Protein AF-A0A528UZE1-F1 (afdb_monomer_lite)

Structure (mmCIF, N/CA/C/O backbone):
data_AF-A0A528UZE1-F1
#
_entry.id   AF-A0A528UZE1-F1
#
loop_
_atom_site.group_PDB
_atom_site.id
_atom_site.type_symbol
_atom_site.label_atom_id
_atom_site.label_alt_id
_atom_site.label_comp_id
_atom_site.label_asym_id
_atom_site.label_entity_i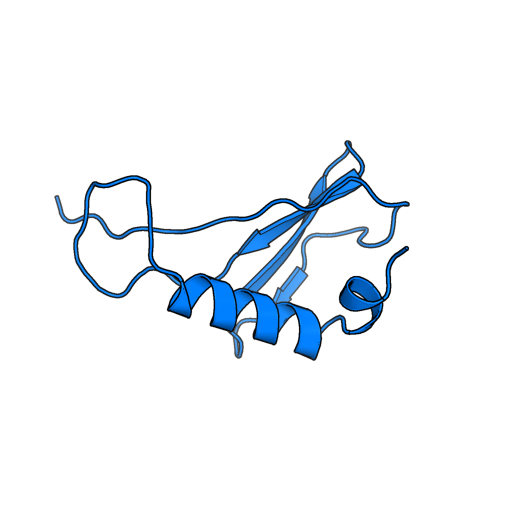d
_atom_site.label_seq_id
_atom_site.pdbx_PDB_ins_code
_atom_site.Cartn_x
_atom_site.Cartn_y
_atom_site.Cartn_z
_atom_site.occupancy
_atom_site.B_iso_or_equiv
_atom_site.auth_seq_id
_atom_site.auth_comp_id
_atom_site.auth_asym_id
_atom_site.auth_atom_id
_atom_site.pdbx_PDB_model_num
ATOM 1 N N . ILE A 1 1 ? 23.370 -0.002 -10.945 1.00 83.00 1 ILE A N 1
ATOM 2 C CA . ILE A 1 1 ? 22.321 -0.028 -9.898 1.00 83.00 1 ILE A CA 1
ATOM 3 C C . ILE A 1 1 ? 21.027 0.235 -10.625 1.00 83.00 1 ILE A C 1
ATOM 5 O O . ILE A 1 1 ? 20.974 1.281 -11.240 1.00 83.00 1 ILE A O 1
ATOM 9 N N . GLU A 1 2 ? 20.062 -0.675 -10.628 1.00 92.38 2 GLU A N 1
ATOM 10 C CA . GLU A 1 2 ? 18.720 -0.435 -11.180 1.00 92.38 2 GLU A CA 1
ATOM 11 C C . GLU A 1 2 ? 17.781 -0.071 -10.025 1.00 92.38 2 GLU A C 1
ATOM 13 O O . GLU A 1 2 ? 17.965 -0.551 -8.907 1.00 92.38 2 GLU A O 1
ATOM 18 N N . SER A 1 3 ? 16.840 0.837 -10.269 1.00 94.50 3 SER A N 1
ATOM 19 C CA . SER A 1 3 ? 15.882 1.321 -9.274 1.00 94.50 3 SER A CA 1
ATOM 20 C C . SER A 1 3 ? 14.500 1.317 -9.899 1.00 94.50 3 SER A C 1
ATOM 22 O O . SER A 1 3 ? 14.354 1.715 -11.053 1.00 94.50 3 SER A O 1
ATOM 24 N N . HIS A 1 4 ? 13.505 0.911 -9.121 1.00 94.88 4 HIS A N 1
ATOM 25 C CA . HIS A 1 4 ? 12.094 0.949 -9.483 1.00 94.88 4 HIS A CA 1
ATOM 26 C C . HIS A 1 4 ? 11.348 1.802 -8.463 1.00 94.88 4 HIS A C 1
ATOM 28 O O . HIS A 1 4 ? 11.742 1.859 -7.295 1.00 94.88 4 HIS A O 1
ATOM 34 N N . VAL A 1 5 ? 10.274 2.466 -8.889 1.00 96.81 5 VAL A N 1
ATOM 35 C CA . VAL A 1 5 ? 9.454 3.244 -7.956 1.00 96.81 5 VAL A CA 1
ATOM 36 C C . VAL A 1 5 ? 8.565 2.296 -7.163 1.00 96.81 5 VAL A C 1
ATOM 38 O O . VAL A 1 5 ? 7.881 1.462 -7.744 1.00 96.81 5 VAL A O 1
ATOM 41 N N . LEU A 1 6 ? 8.555 2.454 -5.842 1.00 96.31 6 LEU A N 1
ATOM 42 C CA . LEU A 1 6 ? 7.564 1.859 -4.951 1.00 96.31 6 LEU A CA 1
ATOM 43 C C . LEU A 1 6 ? 6.741 2.989 -4.336 1.00 96.31 6 LEU A C 1
ATOM 45 O O . LEU A 1 6 ? 7.308 3.957 -3.822 1.00 96.31 6 LEU A O 1
ATOM 49 N N . GLN A 1 7 ? 5.417 2.865 -4.387 1.00 97.12 7 GLN A N 1
ATOM 50 C CA . GLN A 1 7 ? 4.494 3.854 -3.839 1.00 97.12 7 GLN A CA 1
ATOM 51 C C . GLN A 1 7 ? 3.874 3.355 -2.528 1.00 97.12 7 GLN A C 1
ATOM 53 O O . GLN A 1 7 ? 3.602 2.167 -2.356 1.00 97.12 7 GLN A O 1
ATOM 58 N N . ALA A 1 8 ? 3.647 4.282 -1.601 1.00 96.56 8 ALA A N 1
ATOM 59 C CA . ALA A 1 8 ? 2.929 4.042 -0.357 1.00 96.56 8 ALA A CA 1
ATOM 60 C C . ALA A 1 8 ? 2.042 5.248 -0.045 1.00 96.56 8 ALA A C 1
ATOM 62 O O . ALA A 1 8 ? 2.385 6.390 -0.362 1.00 96.56 8 ALA A O 1
ATOM 63 N N . PHE A 1 9 ? 0.910 4.986 0.593 1.00 96.94 9 PHE A N 1
ATOM 64 C CA . PHE A 1 9 ? -0.146 5.956 0.832 1.00 96.94 9 PHE A CA 1
ATOM 65 C C . PHE A 1 9 ? -0.514 5.986 2.311 1.00 96.94 9 PHE A C 1
ATOM 67 O O . PHE A 1 9 ? -0.322 5.010 3.042 1.00 96.94 9 PHE A O 1
ATOM 74 N N . VAL A 1 10 ? -1.049 7.125 2.747 1.00 97.44 10 VAL A N 1
ATOM 75 C CA . VAL A 1 10 ? -1.559 7.308 4.104 1.00 97.44 10 VAL A CA 1
ATOM 76 C C . VAL A 1 10 ? -2.942 7.948 4.065 1.00 97.44 10 VAL A C 1
ATOM 78 O O . VAL A 1 10 ? -3.159 8.903 3.320 1.00 97.44 10 VAL A O 1
ATOM 81 N N . SER A 1 11 ? -3.882 7.421 4.848 1.00 95.62 11 SER A N 1
ATOM 82 C CA . SER A 1 11 ? -5.200 8.037 5.030 1.00 95.62 11 SER A CA 1
ATOM 83 C C . SER A 1 11 ? -5.185 9.093 6.136 1.00 95.62 11 SER A C 1
ATOM 85 O O . SER A 1 11 ? -4.281 9.142 6.974 1.00 95.62 11 SER A O 1
ATOM 87 N N . GLU A 1 12 ? -6.257 9.877 6.219 1.00 96.69 12 GLU A N 1
ATOM 88 C CA . GLU A 1 12 ? -6.585 10.598 7.449 1.00 96.69 12 GLU A CA 1
ATOM 89 C C . GLU A 1 12 ? -6.755 9.624 8.628 1.00 96.69 12 GLU A C 1
ATOM 91 O O . GLU A 1 12 ? -6.997 8.423 8.448 1.00 96.69 12 GLU A O 1
ATOM 96 N N . ALA A 1 13 ? -6.589 10.136 9.848 1.00 96.44 13 ALA A N 1
ATOM 97 C CA . ALA A 1 13 ? -6.671 9.326 11.053 1.00 96.44 13 ALA A CA 1
ATOM 98 C C . ALA A 1 13 ? -8.107 8.874 11.334 1.00 96.44 13 ALA A C 1
ATOM 100 O O . ALA A 1 13 ? -9.028 9.688 11.376 1.00 96.44 13 ALA A O 1
ATOM 101 N N . ILE A 1 14 ? -8.278 7.581 11.601 1.00 96.00 14 ILE A N 1
ATOM 102 C CA . ILE A 1 14 ? -9.565 6.989 11.971 1.00 96.00 14 ILE A CA 1
ATOM 103 C C . ILE A 1 14 ? -9.454 6.292 13.327 1.00 96.00 14 ILE A C 1
ATOM 105 O O . ILE A 1 14 ? -8.359 6.072 13.853 1.00 96.00 14 ILE A O 1
ATOM 109 N N . LYS A 1 15 ? -10.601 5.929 13.911 1.00 96.06 15 LYS A N 1
ATOM 110 C CA . LYS A 1 15 ? -10.621 5.114 15.134 1.00 96.06 15 LYS A CA 1
ATOM 111 C C . LYS A 1 15 ? -9.874 3.787 14.906 1.00 96.06 15 LYS A C 1
ATOM 113 O O . LYS A 1 15 ? -9.864 3.297 13.775 1.00 96.06 15 LYS A O 1
ATOM 118 N N . PRO A 1 16 ? -9.283 3.188 15.954 1.00 96.44 16 PRO A N 1
ATOM 119 C CA . PRO A 1 16 ? -8.619 1.895 15.836 1.00 96.44 16 PRO A CA 1
ATOM 120 C C . PRO A 1 16 ? -9.525 0.842 15.184 1.00 96.44 16 PRO A C 1
ATOM 122 O O . PRO A 1 16 ? -10.648 0.613 15.635 1.00 96.44 16 PRO A O 1
ATOM 125 N N . LEU A 1 17 ? -9.023 0.235 14.113 1.00 94.94 17 LEU A N 1
ATOM 126 C CA . LEU A 1 17 ? -9.716 -0.728 13.262 1.00 94.94 17 LEU A CA 1
ATOM 127 C C . LEU A 1 17 ? -8.814 -1.918 12.909 1.00 94.94 17 LEU A C 1
ATOM 129 O O . LEU A 1 17 ? -9.278 -3.054 12.936 1.00 94.94 17 LEU A O 1
ATOM 133 N N . ILE A 1 18 ? -7.542 -1.669 12.583 1.00 95.06 18 ILE A N 1
ATOM 134 C CA . ILE A 1 18 ? -6.601 -2.696 12.119 1.00 95.06 18 ILE A CA 1
ATOM 135 C C . ILE A 1 18 ? -5.555 -2.952 13.217 1.00 95.06 18 ILE A C 1
ATOM 137 O O . ILE A 1 18 ? -4.651 -2.136 13.387 1.00 95.06 18 ILE A O 1
ATOM 141 N N . PRO A 1 19 ? -5.650 -4.064 13.975 1.00 95.06 19 PRO A N 1
ATOM 142 C CA . PRO A 1 19 ? -4.765 -4.316 15.115 1.00 95.06 19 PRO A CA 1
ATOM 143 C C . PRO A 1 19 ? -3.383 -4.859 14.724 1.00 95.06 19 PRO A C 1
ATOM 145 O O . PRO A 1 19 ? -2.478 -4.850 15.549 1.00 95.06 19 PRO A O 1
ATOM 148 N N . ASN A 1 20 ? -3.223 -5.366 13.497 1.00 95.56 20 ASN A N 1
ATOM 149 C CA . ASN A 1 20 ? -1.997 -5.997 13.007 1.00 95.56 20 ASN A CA 1
ATOM 150 C C . ASN A 1 20 ? -1.719 -5.587 11.559 1.00 95.56 20 ASN A C 1
ATOM 152 O O . ASN A 1 20 ? -2.608 -5.116 10.857 1.00 95.56 20 ASN A O 1
ATOM 156 N N . VAL A 1 21 ? -0.504 -5.839 11.081 1.00 97.19 21 VAL A N 1
ATOM 157 C CA . VAL A 1 21 ? -0.188 -5.717 9.654 1.00 97.19 21 VAL A CA 1
ATOM 158 C C 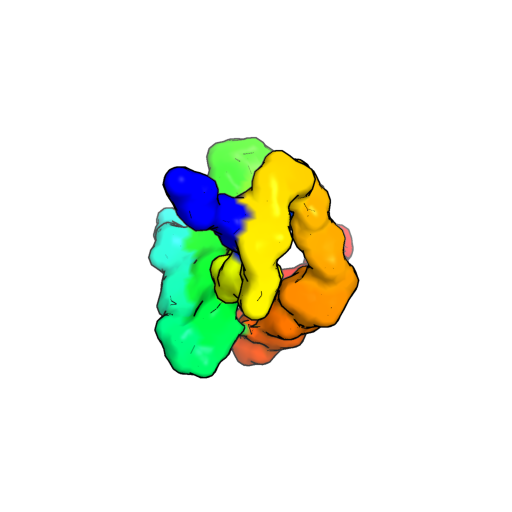. VAL A 1 21 ? -0.917 -6.815 8.877 1.00 97.19 21 VAL A C 1
ATOM 160 O O . VAL A 1 21 ? -0.804 -7.992 9.216 1.00 97.19 21 VAL A O 1
ATOM 163 N N . MET A 1 22 ? -1.648 -6.436 7.830 1.00 95.50 22 MET A N 1
ATOM 164 C CA . MET A 1 22 ? -2.291 -7.364 6.902 1.00 95.50 22 MET A CA 1
ATOM 165 C C . MET A 1 22 ? -1.611 -7.296 5.540 1.00 95.50 22 MET A C 1
ATOM 167 O O . MET A 1 22 ? -1.318 -6.211 5.040 1.00 95.50 22 MET A O 1
ATOM 171 N N . THR A 1 23 ? -1.394 -8.458 4.930 1.00 95.88 23 THR A N 1
ATOM 172 C CA . THR A 1 23 ? -0.874 -8.585 3.567 1.00 95.88 23 THR A CA 1
ATOM 173 C C . THR A 1 23 ? -1.749 -9.551 2.776 1.00 95.88 23 THR A C 1
ATOM 175 O O . THR A 1 23 ? -2.251 -10.543 3.305 1.00 95.88 23 THR A O 1
ATOM 178 N N . PHE A 1 24 ? -1.943 -9.258 1.497 1.00 93.38 24 PHE A N 1
ATOM 179 C CA . PHE A 1 24 ? -2.682 -10.084 0.558 1.00 93.38 24 PHE A CA 1
ATOM 180 C C . PHE A 1 24 ? -1.828 -10.294 -0.684 1.00 93.38 24 PHE A C 1
ATOM 182 O O . PHE A 1 24 ? -1.746 -9.429 -1.550 1.00 93.38 24 PHE A O 1
ATOM 189 N N . GLY A 1 25 ? -1.174 -11.455 -0.753 1.00 91.00 25 GLY A N 1
ATOM 190 C CA . GLY A 1 25 ? -0.222 -11.749 -1.824 1.00 91.00 25 GLY A CA 1
ATOM 191 C C . GLY A 1 25 ? -0.861 -11.808 -3.211 1.00 91.00 25 GLY A C 1
ATOM 192 O O . GLY A 1 25 ? -0.267 -11.328 -4.161 1.00 91.00 25 GLY A O 1
ATOM 193 N N . ALA A 1 26 ? -2.079 -12.346 -3.334 1.00 90.50 26 ALA A N 1
ATOM 194 C CA . ALA A 1 26 ? -2.711 -12.523 -4.645 1.00 90.50 26 ALA A CA 1
ATOM 195 C C . ALA A 1 26 ? -3.225 -11.215 -5.272 1.00 90.50 26 ALA A C 1
ATOM 197 O O . ALA A 1 26 ? -3.362 -11.147 -6.486 1.00 90.50 26 ALA A O 1
ATOM 198 N N . GLY A 1 27 ? -3.509 -10.195 -4.461 1.00 87.81 27 GLY A N 1
ATOM 199 C CA . GLY A 1 27 ? -3.887 -8.858 -4.933 1.00 87.81 27 GLY A CA 1
ATOM 200 C C . GLY A 1 27 ? -2.839 -7.804 -4.622 1.00 87.81 27 GLY A C 1
ATOM 201 O O . GLY A 1 27 ? -3.184 -6.630 -4.598 1.00 87.81 27 GLY A O 1
ATOM 202 N N . HIS A 1 28 ? -1.607 -8.230 -4.318 1.00 94.06 28 HIS A N 1
ATOM 203 C CA . HIS A 1 28 ? -0.450 -7.358 -4.143 1.00 94.06 28 HIS A CA 1
ATOM 204 C C . HIS A 1 28 ? -0.734 -6.133 -3.263 1.00 94.06 28 HIS A C 1
ATOM 206 O O . HIS A 1 28 ? -0.461 -4.997 -3.633 1.00 94.06 28 HIS A O 1
ATOM 212 N N . PHE A 1 29 ? -1.304 -6.371 -2.081 1.00 96.94 29 PHE A N 1
ATOM 213 C CA . PHE A 1 29 ? -1.755 -5.307 -1.188 1.00 96.94 29 PHE A CA 1
ATOM 214 C C . PHE A 1 29 ? -1.272 -5.534 0.241 1.00 96.94 29 PHE A C 1
ATOM 216 O O . PHE A 1 29 ? -1.287 -6.659 0.749 1.00 96.94 29 PHE A O 1
ATOM 223 N N . TYR A 1 30 ? -0.897 -4.459 0.926 1.00 97.50 30 TYR A N 1
ATOM 224 C CA . TYR A 1 30 ? -0.680 -4.464 2.367 1.00 97.50 30 TYR A CA 1
ATOM 225 C C . TYR A 1 30 ? -1.315 -3.244 3.023 1.00 97.50 30 TYR A C 1
ATOM 227 O O . TYR A 1 30 ? -1.404 -2.175 2.424 1.00 97.50 30 TYR A O 1
ATOM 235 N N . VAL A 1 31 ? -1.705 -3.393 4.288 1.00 97.56 31 VAL A N 1
ATOM 236 C CA . VAL A 1 31 ? -2.149 -2.275 5.120 1.00 97.56 31 VAL A CA 1
ATOM 237 C C . VAL A 1 31 ? -1.826 -2.509 6.589 1.00 97.56 31 VAL A C 1
ATOM 239 O O . VAL A 1 31 ? -1.880 -3.630 7.102 1.00 97.56 31 VAL A O 1
ATOM 242 N N . SER A 1 32 ? -1.528 -1.425 7.286 1.00 97.81 32 SER A N 1
ATOM 243 C CA . SER A 1 32 ? -1.484 -1.350 8.741 1.00 97.81 32 SER A CA 1
ATOM 244 C C . SER A 1 32 ? -2.097 -0.031 9.206 1.00 97.81 32 SER A C 1
ATOM 246 O O . SER A 1 32 ? -2.299 0.889 8.413 1.00 97.81 32 SER A O 1
ATOM 248 N N . GLN A 1 33 ? -2.415 0.077 10.494 1.00 98.00 33 GLN A N 1
ATOM 249 C CA . GLN A 1 33 ? -2.829 1.343 11.090 1.00 98.00 33 GLN A CA 1
ATOM 250 C C . GLN A 1 33 ? -1.714 1.864 11.989 1.00 98.00 33 GLN A C 1
ATOM 252 O O . GLN A 1 33 ? -1.223 1.156 12.863 1.00 98.00 33 GLN A O 1
ATOM 257 N N . SER A 1 34 ? -1.297 3.102 11.742 1.00 97.62 34 SER A N 1
ATOM 258 C CA . SER A 1 34 ? -0.285 3.777 12.553 1.00 97.62 34 SER A CA 1
ATOM 259 C C . SER A 1 34 ? -0.822 4.154 13.937 1.00 97.62 34 SER A C 1
ATOM 261 O O . SER A 1 34 ? -2.027 4.330 14.117 1.00 97.62 34 SER A O 1
ATOM 263 N N . ASP A 1 35 ? 0.078 4.423 14.886 1.00 96.31 35 ASP A N 1
ATOM 264 C CA . ASP A 1 35 ? -0.284 4.929 16.223 1.00 96.31 35 ASP A CA 1
ATOM 265 C C . ASP A 1 35 ? -0.998 6.292 16.183 1.00 96.31 35 ASP A C 1
ATOM 267 O O . ASP A 1 35 ? -1.698 6.671 17.119 1.00 96.31 35 ASP A O 1
ATOM 271 N N . LYS A 1 36 ? -0.848 7.039 15.079 1.00 96.69 36 LYS A N 1
ATOM 272 C CA . LYS A 1 36 ? -1.573 8.295 14.830 1.00 96.69 36 LYS A CA 1
ATOM 273 C C . LYS A 1 36 ? -2.970 8.071 14.239 1.00 96.69 36 LYS A C 1
ATOM 275 O O . LYS A 1 36 ? -3.658 9.040 13.943 1.00 96.69 36 LYS A O 1
ATOM 280 N N . GLY A 1 37 ? -3.380 6.820 14.037 1.00 97.06 37 GLY A N 1
ATOM 281 C CA . GLY A 1 37 ? -4.692 6.419 13.530 1.00 97.06 37 GLY A CA 1
ATOM 282 C C . GLY A 1 37 ? -4.817 6.364 12.006 1.00 97.06 37 GLY A C 1
ATOM 283 O O . GLY A 1 37 ? -5.808 5.821 11.519 1.00 97.06 37 GLY A O 1
ATOM 284 N N . GLY A 1 38 ? -3.850 6.894 11.248 1.00 97.38 38 GLY A N 1
ATOM 285 C CA . GLY A 1 38 ? -3.855 6.839 9.781 1.00 97.38 38 GLY A CA 1
ATOM 286 C C . GLY A 1 38 ? -3.530 5.438 9.266 1.00 97.38 38 GLY A C 1
ATOM 287 O O . GLY A 1 38 ? -2.644 4.773 9.816 1.00 97.38 38 GLY A O 1
ATOM 288 N N . LEU A 1 39 ? -4.234 5.000 8.222 1.00 97.31 39 LEU A N 1
ATOM 289 C CA . LEU A 1 39 ? -3.961 3.747 7.524 1.00 97.31 39 LEU A CA 1
ATOM 290 C C . LEU A 1 39 ? -2.761 3.939 6.604 1.00 97.31 39 LEU A C 1
ATOM 292 O O . LEU A 1 39 ? -2.769 4.867 5.805 1.00 97.31 39 LEU A O 1
ATOM 296 N N . VAL A 1 40 ? -1.759 3.071 6.708 1.00 98.06 40 VAL A N 1
ATOM 297 C CA . VAL A 1 40 ? -0.572 3.047 5.845 1.00 98.06 40 VAL A CA 1
ATOM 298 C C . VAL A 1 40 ? -0.671 1.826 4.948 1.00 98.06 40 VAL A C 1
ATOM 300 O O . VAL A 1 40 ? -0.788 0.709 5.451 1.00 98.06 40 VAL A O 1
ATOM 303 N N . PHE A 1 41 ? -0.649 2.027 3.634 1.00 97.44 41 PHE A N 1
ATOM 304 C CA . PHE A 1 41 ? -0.901 0.960 2.668 1.00 97.44 41 PHE A CA 1
ATOM 305 C C . PHE A 1 41 ? -0.140 1.162 1.361 1.00 97.44 41 PHE A C 1
ATOM 307 O O . PHE A 1 41 ? 0.332 2.257 1.054 1.00 97.44 41 PHE A O 1
ATOM 314 N N . GLY A 1 42 ? -0.027 0.090 0.588 1.00 97.75 42 GLY A N 1
ATOM 315 C CA . GLY A 1 42 ? 0.650 0.083 -0.701 1.00 97.75 42 GLY A CA 1
ATOM 316 C C . GLY A 1 42 ? 0.564 -1.285 -1.364 1.00 97.75 42 GLY A C 1
ATOM 317 O O . GLY A 1 42 ? -0.117 -2.188 -0.868 1.00 97.75 42 GLY A O 1
ATOM 318 N N . GLY A 1 43 ? 1.278 -1.426 -2.476 1.00 96.31 43 GLY A N 1
ATOM 319 C CA . GLY A 1 43 ? 1.285 -2.648 -3.270 1.00 96.31 43 GLY A CA 1
ATOM 320 C C . GLY A 1 43 ? 2.521 -2.767 -4.145 1.00 96.31 43 GLY A C 1
ATOM 321 O O . GLY A 1 43 ? 3.637 -2.606 -3.649 1.00 96.31 43 GLY A O 1
ATOM 322 N N . ASP A 1 44 ? 2.311 -3.069 -5.423 1.00 95.38 44 ASP A N 1
ATOM 323 C CA . ASP A 1 44 ? 3.382 -3.315 -6.386 1.00 95.38 44 ASP A CA 1
ATOM 324 C C . ASP A 1 44 ? 4.235 -2.082 -6.720 1.00 95.38 44 ASP A C 1
ATOM 326 O O . ASP A 1 44 ? 3.889 -0.928 -6.454 1.00 95.38 44 ASP A O 1
ATOM 330 N N . ILE A 1 45 ? 5.392 -2.361 -7.323 1.00 95.31 45 ILE A N 1
ATOM 331 C CA . ILE A 1 45 ? 6.265 -1.356 -7.928 1.00 95.31 45 ILE A CA 1
ATOM 332 C C . ILE A 1 45 ? 5.712 -0.882 -9.274 1.00 95.31 45 ILE A C 1
ATOM 334 O O . ILE A 1 45 ? 5.062 -1.627 -10.007 1.00 95.31 45 ILE A O 1
ATOM 338 N N . ASP A 1 46 ? 6.083 0.329 -9.669 1.00 93.44 46 ASP A N 1
ATOM 339 C CA . ASP A 1 46 ? 5.940 0.766 -11.049 1.00 93.44 46 ASP A CA 1
ATOM 340 C C . ASP A 1 46 ? 6.909 -0.054 -11.929 1.00 93.44 46 ASP A C 1
ATOM 342 O O . ASP A 1 46 ? 8.126 -0.028 -11.728 1.00 93.44 46 ASP A O 1
ATOM 346 N N . GLY A 1 47 ? 6.375 -0.800 -12.902 1.00 92.19 47 GLY A N 1
ATOM 347 C CA . GLY A 1 47 ? 7.085 -1.814 -13.704 1.00 92.19 47 GLY A CA 1
ATOM 348 C C . GLY A 1 47 ? 8.151 -1.308 -14.691 1.00 92.19 47 GLY A C 1
ATOM 349 O O . GLY A 1 47 ? 8.359 -1.917 -15.738 1.00 92.19 47 GLY A O 1
ATOM 350 N N . TYR A 1 48 ? 8.818 -0.191 -14.400 1.00 93.50 48 TYR A N 1
ATOM 351 C CA . TYR A 1 48 ? 9.899 0.382 -15.201 1.00 93.50 48 TYR A CA 1
ATOM 352 C C . TYR A 1 48 ? 11.000 0.976 -14.313 1.00 93.50 48 TYR A C 1
ATOM 354 O O . TYR A 1 48 ? 10.796 1.263 -13.132 1.00 93.50 48 TYR A O 1
ATOM 362 N N . ASN A 1 49 ? 12.187 1.167 -14.891 1.00 95.88 49 ASN A N 1
ATOM 363 C CA . ASN A 1 49 ? 13.326 1.736 -14.176 1.00 95.88 49 ASN A CA 1
ATOM 364 C C . ASN A 1 49 ? 13.149 3.241 -13.964 1.00 95.88 49 ASN A C 1
ATOM 366 O O . ASN A 1 49 ? 12.950 3.998 -14.914 1.00 95.88 49 ASN A O 1
ATOM 370 N N . SER A 1 50 ? 13.285 3.689 -12.721 1.00 94.69 50 SER A N 1
ATOM 371 C CA . SER A 1 50 ? 13.252 5.097 -12.355 1.00 94.69 50 SER A CA 1
ATOM 372 C C . SER A 1 50 ? 13.914 5.337 -10.999 1.00 94.69 50 SER A C 1
ATOM 374 O O . SER A 1 50 ? 13.793 4.552 -10.058 1.00 94.69 50 SER A O 1
ATOM 376 N N . TYR A 1 51 ? 14.596 6.477 -10.902 1.00 95.19 51 TYR A N 1
ATOM 377 C CA . TYR A 1 51 ? 15.150 7.009 -9.651 1.00 95.19 51 TYR A CA 1
ATOM 378 C C . TYR A 1 51 ? 14.326 8.184 -9.117 1.00 95.19 51 TYR A C 1
ATOM 380 O O . TYR A 1 51 ? 14.682 8.785 -8.105 1.00 95.19 51 TYR A O 1
ATOM 388 N N . ALA A 1 52 ? 13.244 8.548 -9.808 1.00 93.44 52 ALA A N 1
ATOM 389 C CA . ALA A 1 52 ? 12.316 9.546 -9.312 1.00 93.44 52 ALA A CA 1
ATOM 390 C C . ALA A 1 52 ? 11.513 8.962 -8.143 1.00 93.44 52 ALA A C 1
ATOM 392 O O . ALA A 1 52 ? 11.103 7.807 -8.172 1.00 93.44 52 ALA A O 1
ATOM 393 N N . GLN A 1 53 ? 11.228 9.779 -7.132 1.00 94.00 53 GLN A N 1
ATOM 394 C CA . GLN A 1 53 ? 10.435 9.384 -5.959 1.00 94.00 53 GLN A CA 1
ATOM 395 C C . GLN A 1 53 ? 8.931 9.621 -6.177 1.00 94.00 53 GLN A C 1
ATOM 397 O O . GLN A 1 53 ? 8.213 10.043 -5.274 1.00 94.00 53 GLN A O 1
ATOM 402 N N . ARG A 1 54 ? 8.464 9.416 -7.411 1.00 93.06 54 ARG A N 1
ATOM 403 C CA . ARG A 1 54 ? 7.070 9.603 -7.818 1.00 93.06 54 ARG A CA 1
ATOM 404 C C . ARG A 1 54 ? 6.705 8.546 -8.849 1.00 93.06 54 ARG A C 1
ATOM 406 O O . ARG A 1 54 ? 7.415 8.412 -9.845 1.00 93.06 54 ARG A O 1
ATOM 413 N N . GLY A 1 55 ? 5.610 7.835 -8.600 1.00 93.56 55 GLY A N 1
ATOM 414 C CA . GLY A 1 55 ? 5.067 6.842 -9.521 1.00 93.56 55 GLY A CA 1
ATOM 415 C C . GLY A 1 55 ? 3.819 7.343 -10.241 1.00 93.56 55 GLY A C 1
ATOM 416 O O . GLY A 1 55 ? 3.500 8.540 -10.213 1.00 93.56 55 GLY A O 1
ATOM 417 N N . ASN A 1 56 ? 3.138 6.426 -10.918 1.00 94.12 56 ASN A N 1
ATOM 418 C CA . ASN A 1 56 ? 1.984 6.718 -11.760 1.00 94.12 56 ASN A CA 1
ATOM 419 C C . ASN A 1 56 ? 0.655 6.369 -11.092 1.00 94.12 56 ASN A C 1
ATOM 421 O O . ASN A 1 56 ? 0.579 5.543 -10.184 1.00 94.12 56 ASN A O 1
ATOM 425 N N . MET A 1 57 ? -0.405 6.980 -11.624 1.00 95.56 57 MET A N 1
ATOM 426 C CA . MET A 1 57 ? -1.784 6.770 -11.184 1.00 95.56 57 MET A CA 1
ATOM 427 C C . MET A 1 57 ? -2.288 5.323 -11.318 1.00 95.56 57 MET A C 1
ATOM 429 O O . MET A 1 57 ? -2.963 4.900 -10.389 1.00 95.56 57 MET A O 1
ATOM 433 N N . PRO A 1 58 ? -1.954 4.532 -12.362 1.00 95.75 58 PRO A N 1
ATOM 434 C CA . PRO A 1 58 ? -2.478 3.167 -12.478 1.00 95.75 58 PRO A CA 1
ATOM 435 C C . PRO A 1 58 ? -2.138 2.277 -11.275 1.00 95.75 58 PRO A C 1
ATOM 437 O O . PRO A 1 58 ? -3.018 1.632 -10.725 1.00 95.75 58 PRO A O 1
ATOM 440 N N . VAL A 1 59 ? -0.898 2.334 -10.769 1.00 96.00 59 VAL A N 1
ATOM 441 C CA . VAL A 1 59 ? -0.503 1.572 -9.568 1.00 96.00 59 VAL A CA 1
ATOM 442 C C . VAL A 1 59 ? -1.285 2.032 -8.332 1.00 96.00 59 VAL A C 1
ATOM 444 O O . VAL A 1 59 ? -1.658 1.222 -7.490 1.00 96.00 59 VAL A O 1
ATOM 447 N N . MET A 1 60 ? -1.568 3.333 -8.212 1.00 95.69 60 MET A N 1
ATOM 448 C CA . MET A 1 60 ? -2.415 3.849 -7.133 1.00 95.69 60 MET A CA 1
ATOM 449 C C . MET A 1 60 ? -3.847 3.308 -7.238 1.00 95.69 60 MET A C 1
ATOM 451 O O . MET A 1 60 ? -4.431 2.950 -6.216 1.00 95.69 60 MET A O 1
ATOM 455 N N . GLU A 1 61 ? -4.414 3.264 -8.445 1.00 96.31 61 GLU A N 1
ATOM 456 C CA . GLU A 1 61 ? -5.761 2.744 -8.704 1.00 96.31 61 GLU A CA 1
ATOM 457 C C . GLU A 1 61 ? -5.852 1.256 -8.344 1.00 96.31 61 GLU A C 1
ATOM 459 O O . GLU A 1 61 ? -6.736 0.890 -7.568 1.00 96.31 61 GLU A O 1
ATOM 464 N N . ASP A 1 62 ? -4.881 0.446 -8.776 1.00 95.62 62 ASP A N 1
ATOM 465 C CA . ASP A 1 62 ? -4.795 -0.986 -8.457 1.00 95.62 62 ASP A CA 1
ATOM 466 C C . ASP A 1 62 ? -4.704 -1.227 -6.938 1.00 95.62 62 ASP A C 1
ATOM 468 O O . ASP A 1 62 ? -5.423 -2.054 -6.370 1.00 95.62 62 ASP A O 1
ATOM 472 N N . VAL A 1 63 ? -3.864 -0.453 -6.237 1.00 96.69 63 VAL A N 1
ATOM 473 C CA . VAL A 1 63 ? -3.743 -0.517 -4.770 1.00 96.69 63 VAL A CA 1
ATOM 474 C C . VAL A 1 63 ? -5.062 -0.148 -4.084 1.00 96.69 63 VAL A C 1
ATOM 476 O O . VAL A 1 63 ? -5.464 -0.803 -3.117 1.00 96.69 63 VAL A O 1
ATOM 479 N N . CYS A 1 64 ? -5.750 0.891 -4.564 1.00 95.19 64 CYS A N 1
ATOM 480 C CA . CYS A 1 64 ? -7.049 1.294 -4.024 1.00 95.19 64 CYS A CA 1
ATOM 481 C C . CYS A 1 64 ? -8.121 0.221 -4.261 1.00 95.19 64 CYS A C 1
ATOM 483 O O . CYS A 1 64 ? -8.918 -0.051 -3.359 1.00 95.19 64 CYS A O 1
ATOM 485 N N . GLU A 1 65 ? -8.132 -0.412 -5.437 1.00 95.19 65 GLU A N 1
ATOM 486 C CA . GLU A 1 65 ? -9.038 -1.515 -5.756 1.00 95.19 65 GLU A CA 1
ATOM 487 C C . GLU A 1 65 ? -8.795 -2.715 -4.832 1.00 95.19 65 GLU A C 1
ATOM 489 O O . GLU A 1 65 ? -9.743 -3.215 -4.221 1.00 95.19 65 GLU A O 1
ATOM 494 N N . GLY A 1 66 ? -7.533 -3.112 -4.631 1.00 94.31 66 GLY A N 1
ATOM 495 C CA . GLY A 1 66 ? -7.161 -4.176 -3.694 1.00 94.31 66 GLY A CA 1
ATOM 496 C C . GLY A 1 66 ? -7.613 -3.885 -2.258 1.00 94.31 66 GLY A C 1
ATOM 497 O O . GLY A 1 66 ? -8.178 -4.752 -1.582 1.00 94.31 66 GLY A O 1
ATOM 498 N N . GLY A 1 67 ? -7.454 -2.635 -1.812 1.00 93.94 67 GLY A N 1
ATOM 499 C CA . GLY A 1 67 ? -7.951 -2.177 -0.515 1.00 93.94 67 GLY A CA 1
ATOM 500 C C . GLY A 1 67 ? -9.474 -2.280 -0.390 1.00 93.94 67 GLY A C 1
ATOM 501 O O . GLY A 1 67 ? -9.980 -2.781 0.618 1.00 93.94 67 GLY A O 1
ATOM 502 N N . MET A 1 68 ? -10.217 -1.871 -1.421 1.00 94.62 68 MET A N 1
ATOM 503 C CA . MET A 1 68 ? -11.682 -1.938 -1.436 1.00 94.62 68 MET A CA 1
ATOM 504 C C . MET A 1 68 ? -12.225 -3.362 -1.569 1.00 94.62 68 MET A C 1
ATOM 506 O O . MET A 1 68 ? -13.284 -3.654 -1.011 1.00 94.62 68 MET A O 1
ATOM 510 N N . ALA A 1 69 ? -11.506 -4.251 -2.252 1.00 93.88 69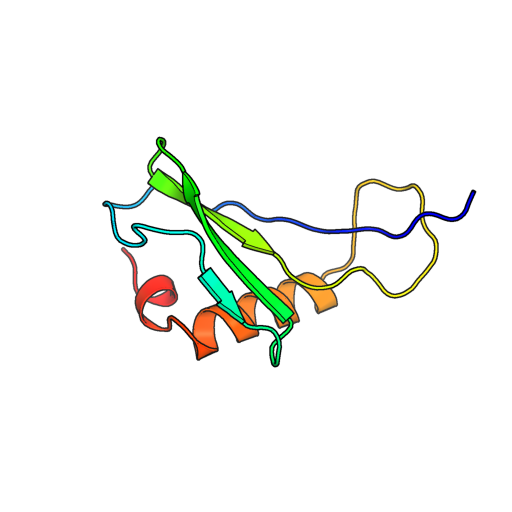 ALA A N 1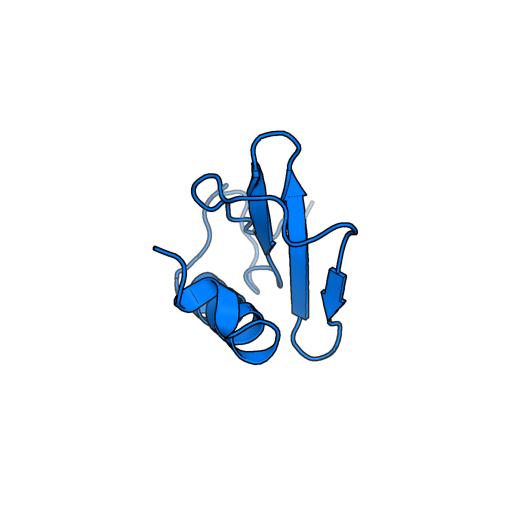
ATOM 511 C CA . ALA A 1 69 ? -11.862 -5.660 -2.369 1.00 93.88 69 ALA A CA 1
ATOM 512 C C . ALA A 1 69 ? -11.755 -6.393 -1.020 1.00 93.88 69 ALA A C 1
ATOM 514 O O . ALA A 1 69 ? -12.634 -7.181 -0.673 1.00 93.88 69 ALA A O 1
ATOM 515 N N . LEU A 1 70 ? -10.708 -6.113 -0.236 1.00 92.19 70 LEU A N 1
ATOM 516 C CA . LEU A 1 70 ? -10.490 -6.749 1.070 1.00 92.19 70 LEU A CA 1
ATOM 517 C C . LEU A 1 70 ? -11.265 -6.078 2.204 1.00 92.19 70 LEU A C 1
ATOM 519 O O . LEU A 1 70 ? -11.742 -6.747 3.120 1.00 92.19 70 LEU A O 1
ATOM 523 N N . MET A 1 71 ? -11.357 -4.750 2.175 1.00 92.25 71 MET A N 1
ATOM 524 C CA . MET A 1 71 ? -11.885 -3.937 3.268 1.00 92.25 71 MET A CA 1
ATOM 525 C C . MET A 1 71 ? -12.836 -2.852 2.750 1.00 92.25 71 MET A C 1
ATOM 527 O O . MET A 1 71 ?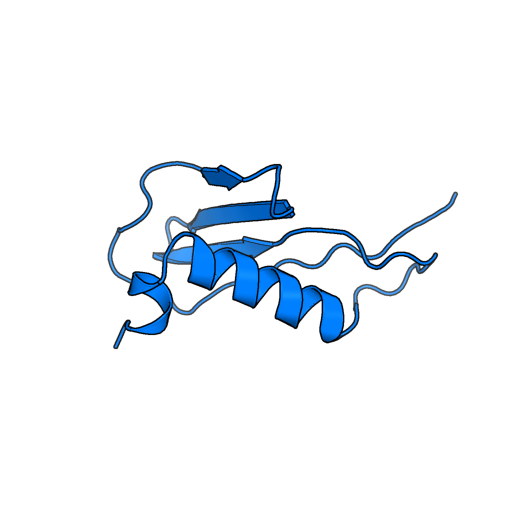 -12.611 -1.658 2.971 1.00 92.25 71 MET A O 1
ATOM 531 N N . PRO A 1 72 ? -13.979 -3.234 2.151 1.00 93.56 72 PRO A N 1
ATOM 532 C CA . PRO A 1 72 ? -14.950 -2.280 1.607 1.00 93.56 72 PRO A CA 1
ATOM 533 C C . PRO A 1 72 ? -15.514 -1.314 2.662 1.00 93.56 72 PRO A C 1
ATOM 535 O O . PRO A 1 72 ? -16.047 -0.256 2.328 1.00 93.56 72 PRO A O 1
ATOM 538 N N . MET A 1 73 ? -15.400 -1.662 3.948 1.00 92.62 73 MET A N 1
ATOM 539 C CA . MET A 1 73 ? -15.763 -0.797 5.071 1.00 92.62 73 MET A CA 1
ATOM 540 C C . MET A 1 73 ? -14.908 0.47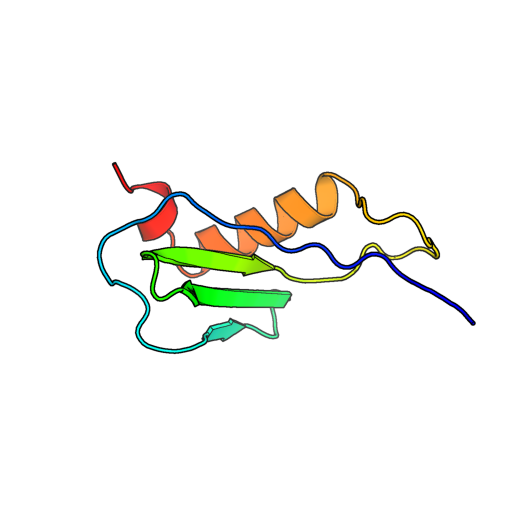7 5.164 1.00 92.62 73 MET A C 1
ATOM 542 O O . MET A 1 73 ? -15.427 1.495 5.614 1.00 92.62 73 MET A O 1
ATOM 546 N N . ILE A 1 74 ? -13.648 0.457 4.706 1.00 91.62 74 ILE A N 1
ATOM 547 C CA . ILE A 1 74 ? -12.749 1.624 4.738 1.00 91.62 74 ILE A CA 1
ATOM 548 C C . ILE A 1 74 ? -13.269 2.732 3.812 1.00 91.62 74 ILE A C 1
ATOM 550 O O . ILE A 1 74 ? -13.330 3.888 4.218 1.00 91.62 74 ILE A O 1
ATOM 554 N N . GLY A 1 75 ? -13.760 2.388 2.617 1.00 90.50 75 GLY A N 1
ATOM 555 C CA . GLY A 1 75 ? -14.344 3.363 1.684 1.00 90.50 75 GLY A CA 1
ATOM 556 C C . GLY A 1 75 ? -15.677 3.976 2.135 1.00 90.50 75 GLY A C 1
ATOM 557 O O . GLY A 1 75 ? -16.250 4.795 1.422 1.00 90.50 75 GLY A O 1
ATOM 558 N N . ARG A 1 76 ? -16.207 3.575 3.299 1.00 91.94 76 ARG A N 1
ATOM 559 C CA . ARG A 1 76 ? -17.451 4.107 3.885 1.00 91.94 76 ARG A CA 1
ATOM 560 C C . ARG A 1 76 ? -17.220 4.908 5.165 1.00 91.94 76 ARG A C 1
ATOM 562 O O . ARG A 1 76 ? -18.199 5.305 5.801 1.00 91.94 76 ARG A O 1
ATOM 569 N N . VAL A 1 77 ? -15.965 5.109 5.561 1.00 90.44 77 VAL A N 1
ATOM 570 C CA . VAL A 1 77 ? -15.624 5.903 6.744 1.00 90.44 77 VAL A CA 1
ATOM 571 C C . VAL A 1 77 ? -16.058 7.358 6.525 1.00 90.44 77 VAL A C 1
ATOM 573 O O . VAL A 1 77 ? -15.960 7.882 5.417 1.00 90.44 77 VAL A O 1
ATOM 576 N N . ARG A 1 78 ? -16.604 7.975 7.576 1.00 76.56 78 ARG A N 1
ATOM 577 C CA . ARG A 1 78 ? -17.086 9.359 7.621 1.00 76.56 78 ARG A CA 1
ATOM 578 C C . ARG A 1 78 ? -16.470 10.088 8.799 1.00 76.56 78 ARG A C 1
ATOM 580 O O . ARG A 1 78 ? -16.271 9.412 9.837 1.00 76.56 78 ARG A O 1
#

Radius of gyration: 13.31 Å; chains: 1; bounding box: 40×23×31 Å

Sequence (78 aa):
IESHVLQAFVSEAIKPLIPNVMTFGAGHFYVSQSDKGGLVFGGDIDGYNSYAQRGNMPVMEDVCEGGMALMPMIGRVR

pLDDT: mean 94.65, std 3.23, range [76.56, 98.06]

Foldseek 3Di:
DWDWEFDKDKAPADDDDFPDWDDDPVLQKIWDADPSRIIIMAGDTDPDTDPDNDDDDVRVVSHVVSCCVVCVVVVVDD

Secondary structure (DSSP, 8-state):
---EEEEEEEEEE-SS---S-EEEGGGTEEEEE-TTSEEEEEEEEEEEE--SS---HHHHHHHHHHHHHH-TTGGG--